Protein AF-A0A484ZNM7-F1 (afdb_monomer_lite)

Organism: NCBI:txid82979

Secondary structure (DSSP, 8-state):
-EEEEEEEE--TTS---SEEESS-EE-SSSPPB-TTSPBPEEEEEEEHHHHHHH-TTS-PPTT-EEEEEE---TTS--GGGT---S-HHHHHHHHTTTEEEEEE----EE--SS-PPPEEEEEEEEEE--------HHHHHHHHHHHHHHS--

Radius of gyration: 23.66 Å; chains: 1; bounding box: 77×39×45 Å

Foldseek 3Di:
DDKDKDKDFDDPPDDFQQKKAKDFFQDDDDAFAAPVRHGFEWGMKGQPVSNCVVPVPPPDDHLKIKIKTADDDPVDDCCLLQDDPDDPVSVVNVVRRRMDIDIDNGPDTDGDPRIDDMTTIHIDIDDDDPPVPPPDVVVVVVVVVVVVVVVVD

Sequence (153 aa):
MRQVYQLLCASADDNDSGIKFGGGAFIEKDWPKNPLGEDLTLLITIDSDKLNNEINRFKLPKGRYISVFSTYNENRYFLDDIIFFGDDIELNYIKSGFTKVTVSNSSKLNESGNTFPCQRIKLNENKLMMKIIQHSPFYLMKYQMEWLATIKS

pLDDT: mean 83.67, std 14.57, range [42.62, 95.94]

Structure (mmCIF, N/CA/C/O backbone):
data_AF-A0A484ZNM7-F1
#
_entry.id   AF-A0A484ZNM7-F1
#
loop_
_atom_site.group_PDB
_atom_site.id
_atom_site.type_symbol
_atom_site.label_atom_id
_atom_site.label_alt_id
_atom_site.label_comp_id
_atom_site.label_asym_id
_atom_site.label_entity_id
_atom_site.label_seq_id
_atom_site.pdbx_PDB_ins_code
_atom_site.Cartn_x
_atom_site.Cartn_y
_atom_site.Cartn_z
_atom_site.occupancy
_atom_site.B_iso_or_equiv
_atom_site.auth_seq_id
_atom_site.auth_comp_id
_atom_site.auth_asym_id
_atom_site.auth_atom_id
_atom_site.pdbx_PDB_model_num
ATOM 1 N N . MET A 1 1 ? 30.158 1.857 3.944 1.00 63.69 1 MET A N 1
ATOM 2 C CA . MET A 1 1 ? 29.323 2.735 3.088 1.00 63.69 1 MET A CA 1
ATOM 3 C C . MET A 1 1 ? 27.880 2.292 3.236 1.00 63.69 1 MET A C 1
ATOM 5 O O . MET A 1 1 ? 27.653 1.088 3.219 1.00 63.69 1 MET A O 1
ATOM 9 N N . ARG A 1 2 ? 26.931 3.213 3.433 1.00 74.31 2 ARG A N 1
ATOM 10 C CA . ARG A 1 2 ? 25.502 2.868 3.508 1.00 74.31 2 ARG A CA 1
ATOM 11 C C . ARG A 1 2 ? 24.854 3.251 2.179 1.00 74.31 2 ARG A C 1
ATOM 13 O O . ARG A 1 2 ? 24.956 4.404 1.770 1.00 74.31 2 ARG A O 1
ATOM 20 N N . GLN A 1 3 ? 24.241 2.280 1.510 1.00 82.75 3 GLN A N 1
ATOM 21 C CA . GLN A 1 3 ? 23.384 2.544 0.354 1.00 82.75 3 GLN A CA 1
ATOM 22 C C . GLN A 1 3 ? 22.074 3.154 0.846 1.00 82.75 3 GLN A C 1
ATOM 24 O O . GLN A 1 3 ? 21.475 2.650 1.802 1.00 82.75 3 GLN A O 1
ATOM 29 N N . VAL A 1 4 ? 21.660 4.243 0.211 1.00 85.69 4 VAL A N 1
ATOM 30 C CA . VAL A 1 4 ? 20.393 4.924 0.464 1.00 85.69 4 VAL A CA 1
ATOM 31 C C . VAL A 1 4 ? 19.721 5.152 -0.879 1.00 85.69 4 VAL A C 1
ATOM 33 O O . VAL A 1 4 ? 20.383 5.538 -1.835 1.00 85.69 4 VAL A O 1
ATOM 36 N N . TYR A 1 5 ? 18.415 4.924 -0.946 1.00 88.69 5 TYR A N 1
ATOM 37 C CA . TYR A 1 5 ? 17.634 5.147 -2.156 1.00 88.69 5 TYR A CA 1
ATOM 38 C C . TYR A 1 5 ? 16.723 6.347 -1.951 1.00 88.69 5 TYR A C 1
ATOM 40 O O . TYR A 1 5 ? 16.019 6.431 -0.944 1.00 88.69 5 TYR A O 1
ATOM 48 N N . GLN A 1 6 ? 16.746 7.272 -2.902 1.00 90.19 6 GLN A N 1
ATOM 49 C CA . GLN A 1 6 ? 15.773 8.351 -2.981 1.00 90.19 6 GLN A CA 1
ATOM 50 C C . GLN A 1 6 ? 14.597 7.895 -3.849 1.00 90.19 6 GLN A C 1
ATOM 52 O O . GLN A 1 6 ? 14.801 7.417 -4.964 1.00 90.19 6 GLN A O 1
ATOM 57 N N . LEU A 1 7 ? 13.379 8.052 -3.329 1.00 91.50 7 LEU A N 1
ATOM 58 C CA . LEU A 1 7 ? 12.137 7.819 -4.065 1.00 91.50 7 LEU A CA 1
ATOM 59 C C . LEU A 1 7 ? 11.820 9.081 -4.871 1.00 91.50 7 LEU A C 1
ATOM 61 O O . LEU A 1 7 ? 11.706 10.166 -4.300 1.00 91.50 7 LEU A O 1
ATOM 65 N N . LEU A 1 8 ? 11.702 8.947 -6.187 1.00 91.12 8 LEU A N 1
ATOM 66 C CA . LEU A 1 8 ? 11.356 10.039 -7.093 1.00 91.12 8 LEU A CA 1
ATOM 67 C C . LEU A 1 8 ? 10.125 9.650 -7.906 1.00 91.12 8 LEU A C 1
ATOM 69 O O . LEU A 1 8 ? 9.956 8.486 -8.257 1.00 91.12 8 LEU A O 1
ATOM 73 N N . CYS A 1 9 ? 9.292 10.622 -8.258 1.00 90.06 9 CYS A N 1
ATOM 74 C CA . CYS A 1 9 ? 8.191 10.394 -9.188 1.00 90.06 9 CYS A CA 1
ATOM 75 C C . CYS A 1 9 ? 8.759 10.021 -10.564 1.00 90.06 9 CYS A C 1
ATOM 77 O O . CYS A 1 9 ? 9.622 10.726 -11.095 1.00 90.06 9 CYS A O 1
ATOM 79 N N . ALA A 1 10 ? 8.296 8.907 -11.122 1.00 87.19 10 ALA A N 1
ATOM 80 C CA . ALA A 1 10 ? 8.638 8.496 -12.475 1.00 87.19 10 ALA A CA 1
ATOM 81 C C . ALA A 1 10 ? 7.819 9.308 -13.489 1.00 87.19 10 ALA A C 1
ATOM 83 O O . ALA A 1 10 ? 6.627 9.557 -13.281 1.00 87.19 10 ALA A O 1
ATOM 84 N N . SER A 1 11 ? 8.457 9.716 -14.586 1.00 82.81 11 SER A N 1
ATOM 85 C CA . SER A 1 11 ? 7.751 10.243 -15.756 1.00 82.81 11 SER A CA 1
ATOM 86 C C . SER A 1 11 ? 7.078 9.107 -16.547 1.00 82.81 11 SER A C 1
ATOM 88 O O . SER A 1 11 ? 7.228 7.931 -16.213 1.00 82.81 11 SER A O 1
ATOM 90 N N . ALA A 1 12 ? 6.295 9.434 -17.581 1.00 71.88 12 ALA A N 1
ATOM 91 C CA . ALA A 1 12 ? 5.623 8.420 -18.399 1.00 71.88 12 ALA A CA 1
ATOM 92 C C . ALA A 1 12 ? 6.608 7.485 -19.128 1.00 71.88 12 ALA A C 1
ATOM 94 O O . ALA A 1 12 ? 6.284 6.313 -19.307 1.00 71.88 12 ALA A O 1
ATOM 95 N N . ASP A 1 13 ? 7.795 7.996 -19.465 1.00 70.12 13 ASP A N 1
ATOM 96 C CA . ASP A 1 13 ? 8.825 7.305 -20.249 1.00 70.12 13 ASP A CA 1
ATOM 97 C C . ASP A 1 13 ? 9.934 6.684 -19.377 1.00 70.12 13 ASP A C 1
ATOM 99 O O . ASP A 1 13 ? 10.841 6.026 -19.887 1.00 70.12 13 ASP A O 1
ATOM 103 N N . ASP A 1 14 ? 9.880 6.886 -18.056 1.00 73.44 14 ASP A N 1
ATOM 104 C CA . ASP A 1 14 ? 10.847 6.314 -17.120 1.00 73.44 14 ASP A CA 1
ATOM 105 C C . ASP A 1 14 ? 10.525 4.835 -16.840 1.00 73.44 14 ASP A C 1
ATOM 107 O O . ASP A 1 14 ? 9.378 4.469 -16.568 1.00 73.44 14 ASP A O 1
ATOM 111 N N . ASN A 1 15 ? 11.561 3.991 -16.781 1.00 76.81 15 ASN A N 1
ATOM 112 C CA . ASN A 1 15 ? 11.436 2.672 -16.162 1.00 76.81 15 ASN A CA 1
ATOM 113 C C . ASN A 1 15 ? 11.154 2.853 -14.660 1.00 76.81 15 ASN A C 1
ATOM 115 O O . ASN A 1 15 ? 12.002 3.347 -13.913 1.00 76.81 15 ASN A O 1
ATOM 119 N N . ASP A 1 16 ? 9.948 2.487 -14.221 1.00 84.12 16 ASP A N 1
ATOM 120 C CA . ASP A 1 16 ? 9.584 2.513 -12.803 1.00 84.12 16 ASP A CA 1
ATOM 121 C C . ASP A 1 16 ? 10.253 1.375 -12.017 1.00 84.12 16 ASP A C 1
ATOM 123 O O . ASP A 1 16 ? 10.583 0.321 -12.558 1.00 84.12 16 ASP A O 1
ATOM 127 N N . SER A 1 17 ? 10.406 1.577 -10.709 1.00 91.50 17 SER A N 1
ATOM 128 C CA . SER A 1 17 ? 11.060 0.637 -9.798 1.00 91.50 17 SER A CA 1
ATOM 129 C C . SER A 1 17 ? 10.191 -0.544 -9.358 1.00 91.50 17 SER A C 1
ATOM 131 O O . SER A 1 17 ? 10.568 -1.292 -8.456 1.00 91.50 17 SER A O 1
ATOM 133 N N . GLY A 1 18 ? 8.987 -0.681 -9.912 1.00 92.56 18 GLY A N 1
ATOM 134 C CA . GLY A 1 18 ? 7.952 -1.573 -9.403 1.00 92.56 18 GLY A CA 1
ATOM 135 C C . GLY A 1 18 ? 7.162 -1.013 -8.223 1.00 92.56 18 GLY A C 1
ATOM 136 O O . GLY A 1 18 ? 6.209 -1.654 -7.791 1.00 92.56 18 GLY A O 1
ATOM 137 N N . ILE A 1 19 ? 7.503 0.170 -7.704 1.00 94.31 19 ILE A N 1
ATOM 138 C CA . ILE A 1 19 ? 6.741 0.834 -6.642 1.00 94.31 19 ILE A CA 1
ATOM 139 C C . ILE A 1 19 ? 5.757 1.834 -7.263 1.00 94.31 19 ILE A C 1
ATOM 141 O O . ILE A 1 19 ? 6.142 2.686 -8.067 1.00 94.31 19 ILE A O 1
ATOM 145 N N . LYS A 1 20 ? 4.490 1.781 -6.846 1.00 93.50 20 LYS A N 1
ATOM 146 C CA . LYS A 1 20 ? 3.489 2.819 -7.135 1.00 93.50 20 LYS A CA 1
ATOM 147 C C . LYS A 1 20 ? 2.715 3.215 -5.883 1.00 93.50 20 LYS A C 1
ATOM 149 O O . LYS A 1 20 ? 2.423 2.353 -5.057 1.00 93.50 20 LYS A O 1
ATOM 154 N N . PHE A 1 21 ? 2.342 4.486 -5.781 1.00 93.75 21 PHE A N 1
ATOM 155 C CA . PHE A 1 21 ? 1.360 4.971 -4.813 1.00 93.75 21 PHE A CA 1
ATOM 156 C C . PHE A 1 21 ? -0.006 5.139 -5.476 1.00 93.75 21 PHE A C 1
ATOM 158 O O . PHE A 1 21 ? -0.073 5.569 -6.627 1.00 93.75 21 PHE A O 1
ATOM 165 N N . GLY A 1 22 ? -1.079 4.802 -4.761 1.00 92.19 22 GLY A N 1
ATOM 166 C CA . GLY A 1 22 ? -2.449 4.920 -5.268 1.00 92.19 22 GLY A CA 1
ATOM 167 C C . GLY A 1 22 ? -2.744 4.098 -6.534 1.00 92.19 22 GLY A C 1
ATOM 168 O O . GLY A 1 22 ? -2.043 3.141 -6.881 1.00 92.19 22 GLY A O 1
ATOM 169 N N . GLY A 1 23 ? -3.812 4.490 -7.229 1.00 91.31 23 GLY A N 1
ATOM 170 C CA . GLY A 1 23 ? -4.387 3.795 -8.378 1.00 91.31 23 GLY A CA 1
ATOM 171 C C . GLY A 1 23 ? -5.136 2.518 -7.995 1.00 91.31 23 GLY A C 1
ATOM 172 O O . GLY A 1 23 ? -5.540 2.326 -6.849 1.00 91.31 23 GLY A O 1
ATOM 173 N N . GLY A 1 24 ? -5.303 1.622 -8.967 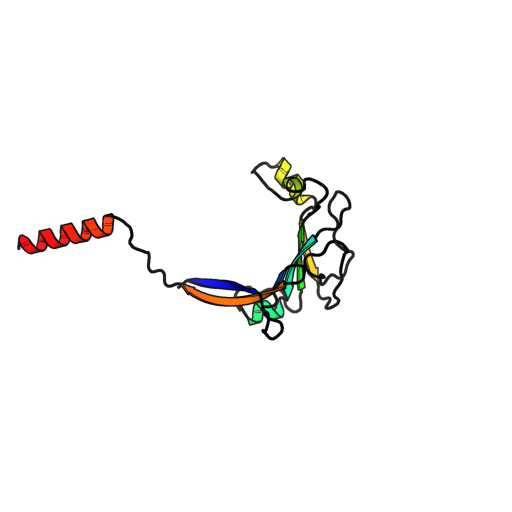1.00 91.06 24 GLY A N 1
ATOM 174 C CA . GLY A 1 24 ? -5.847 0.288 -8.722 1.00 91.06 24 GLY A CA 1
ATOM 175 C C . GLY A 1 24 ? -4.851 -0.660 -8.050 1.00 91.06 24 GLY A C 1
ATOM 176 O O . GLY A 1 24 ? -3.632 -0.467 -8.121 1.00 91.06 24 GLY A O 1
ATOM 177 N N . ALA A 1 25 ? -5.360 -1.731 -7.452 1.00 91.88 25 ALA A N 1
ATOM 178 C CA . ALA A 1 25 ? -4.579 -2.776 -6.800 1.00 91.88 25 ALA A CA 1
ATOM 179 C C . ALA A 1 25 ? -4.592 -4.085 -7.600 1.00 91.88 25 ALA A C 1
ATOM 181 O O . ALA A 1 25 ? -5.577 -4.429 -8.254 1.00 91.88 25 ALA A O 1
ATOM 182 N N . PHE A 1 26 ? -3.506 -4.848 -7.498 1.00 90.69 26 PHE A N 1
ATOM 183 C CA . PHE A 1 26 ? -3.428 -6.209 -8.023 1.00 90.69 26 PHE A CA 1
ATOM 184 C C . PHE A 1 26 ? -3.888 -7.173 -6.929 1.00 90.69 26 PHE A C 1
ATOM 186 O O . PHE A 1 26 ? -3.107 -7.560 -6.062 1.00 90.69 26 PHE A O 1
ATOM 193 N N . ILE A 1 27 ? -5.174 -7.520 -6.913 1.00 90.56 27 ILE A N 1
ATOM 194 C CA . ILE A 1 27 ? -5.776 -8.387 -5.886 1.00 90.56 27 ILE A CA 1
ATOM 195 C C . ILE A 1 27 ? -6.634 -9.482 -6.524 1.00 90.56 27 ILE A C 1
ATOM 197 O O . ILE A 1 27 ? -7.191 -9.301 -7.603 1.00 90.56 27 ILE A O 1
ATOM 201 N N . GLU A 1 28 ? -6.712 -10.636 -5.863 1.00 85.69 28 GLU A N 1
ATOM 202 C CA . GLU A 1 28 ? -7.484 -11.806 -6.327 1.00 85.69 28 GLU A CA 1
ATOM 203 C C . GLU A 1 28 ? -8.872 -11.902 -5.685 1.00 85.69 28 GLU A C 1
ATOM 205 O O . GLU A 1 28 ? -9.760 -12.555 -6.223 1.00 85.69 28 GLU A O 1
ATOM 210 N N . LYS A 1 29 ? -9.040 -11.275 -4.517 1.00 84.75 29 LYS A N 1
ATOM 211 C CA . LYS A 1 29 ? -10.272 -11.278 -3.723 1.00 84.75 29 LYS A CA 1
ATOM 212 C C . LYS A 1 29 ? -10.958 -9.919 -3.804 1.00 84.75 29 LYS A C 1
ATOM 214 O O . LYS A 1 29 ? -10.428 -8.987 -4.410 1.00 84.75 29 LYS A O 1
ATOM 219 N N . ASP A 1 30 ? -12.096 -9.820 -3.130 1.00 90.56 30 ASP A N 1
ATOM 220 C CA . ASP A 1 30 ? -12.813 -8.567 -2.941 1.00 90.56 30 ASP A CA 1
ATOM 221 C C . ASP A 1 30 ? -11.919 -7.472 -2.360 1.00 90.56 30 ASP A C 1
ATOM 223 O O . ASP A 1 30 ? -10.957 -7.729 -1.619 1.00 90.56 30 ASP A O 1
ATOM 227 N N . TRP A 1 31 ? -12.278 -6.234 -2.695 1.00 93.44 31 TRP A N 1
ATOM 228 C CA . TRP A 1 31 ? -11.600 -5.060 -2.183 1.00 93.44 31 TRP A CA 1
ATOM 229 C C . TRP A 1 31 ? -11.619 -5.063 -0.644 1.00 93.44 31 TRP A C 1
ATOM 231 O O . TRP A 1 31 ? -12.674 -5.286 -0.043 1.00 93.44 31 TRP A O 1
ATOM 241 N N . PRO A 1 32 ? -10.467 -4.868 0.025 1.00 94.19 32 PRO A N 1
ATOM 242 C CA . PRO A 1 32 ? -10.413 -4.864 1.478 1.00 94.19 32 PRO A CA 1
ATOM 243 C C . PRO A 1 32 ? -11.323 -3.808 2.101 1.00 94.19 32 PRO A C 1
ATOM 245 O O . PRO A 1 32 ? -11.296 -2.650 1.693 1.00 94.19 32 PRO A O 1
ATOM 248 N N . LYS A 1 33 ? -12.051 -4.201 3.146 1.00 95.00 33 LYS A N 1
ATOM 249 C CA . LYS A 1 33 ? -12.852 -3.301 3.975 1.00 95.00 33 LYS A CA 1
ATOM 250 C C . LYS A 1 33 ? -12.291 -3.214 5.388 1.00 95.00 33 LYS A C 1
ATOM 252 O O . LYS A 1 33 ? -11.712 -4.191 5.871 1.00 95.00 33 LYS A O 1
ATOM 257 N N . ASN A 1 34 ? -12.466 -2.065 6.031 1.00 95.25 34 ASN A N 1
ATOM 258 C CA . ASN A 1 34 ? -12.184 -1.901 7.454 1.00 95.25 34 ASN A CA 1
ATOM 259 C C . ASN A 1 34 ? -13.315 -2.505 8.321 1.00 95.25 34 ASN A C 1
ATOM 261 O O . ASN A 1 34 ? -14.356 -2.900 7.784 1.00 95.25 34 ASN A O 1
ATOM 265 N N . PRO A 1 35 ? -13.152 -2.570 9.656 1.00 95.88 35 PRO A N 1
ATOM 266 C CA . PRO A 1 35 ? -14.183 -3.073 10.571 1.00 95.88 35 PRO A CA 1
ATOM 267 C C . PRO A 1 35 ? -15.522 -2.324 10.517 1.00 95.88 35 PRO A C 1
ATOM 269 O O . PRO A 1 35 ? -16.541 -2.875 10.922 1.00 95.88 35 PRO A O 1
ATOM 272 N N . LEU A 1 36 ? -15.534 -1.091 10.003 1.00 94.00 36 LEU A N 1
ATOM 273 C CA . LEU A 1 36 ? -16.740 -0.278 9.824 1.00 94.00 36 LEU A CA 1
ATOM 274 C C . LEU A 1 36 ? -17.445 -0.545 8.479 1.00 94.00 36 LEU A C 1
ATOM 276 O O . LEU A 1 36 ? -18.500 0.025 8.213 1.00 94.00 36 LEU A O 1
ATOM 280 N N . GLY A 1 37 ? -16.887 -1.414 7.628 1.00 93.69 37 GLY A N 1
ATOM 281 C CA . GLY A 1 37 ? -17.438 -1.778 6.317 1.00 93.69 37 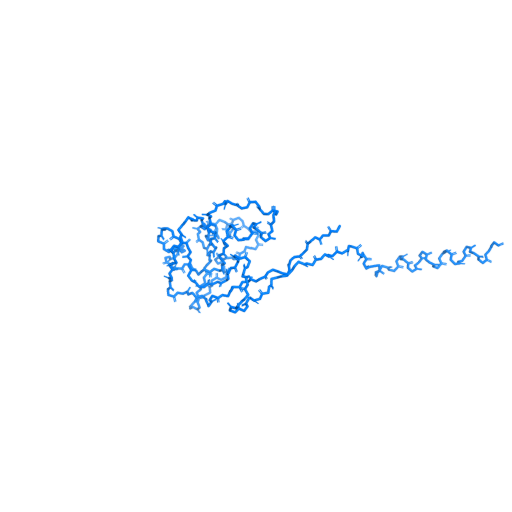GLY A CA 1
ATOM 282 C C . GLY A 1 37 ? -17.028 -0.855 5.162 1.00 93.69 37 GLY A C 1
ATOM 283 O O . GLY A 1 37 ? -17.441 -1.082 4.017 1.00 93.69 37 GLY A O 1
ATOM 284 N N . GLU A 1 38 ? -16.199 0.152 5.436 1.00 93.50 38 GLU A N 1
ATOM 285 C CA . GLU A 1 38 ? -15.681 1.103 4.451 1.00 93.50 38 GLU A CA 1
ATOM 286 C C . GLU A 1 38 ? -14.562 0.459 3.628 1.00 93.50 38 GLU A C 1
ATOM 288 O O . GLU A 1 38 ? -13.759 -0.311 4.159 1.00 93.50 38 GLU A O 1
ATOM 293 N N . ASP A 1 39 ? -14.478 0.786 2.338 1.00 94.31 39 ASP A N 1
ATOM 294 C CA . ASP A 1 39 ? -13.374 0.331 1.490 1.00 94.31 39 ASP A CA 1
ATOM 295 C C . ASP A 1 39 ? -12.054 0.963 1.950 1.00 94.31 39 ASP A C 1
ATOM 297 O O . ASP A 1 39 ? -11.944 2.182 2.092 1.00 94.31 39 ASP A O 1
ATOM 301 N N . LEU A 1 40 ? -11.025 0.137 2.157 1.00 95.06 40 LEU A N 1
ATOM 302 C CA . LEU A 1 40 ? -9.691 0.636 2.472 1.00 95.06 40 LEU A CA 1
ATOM 303 C C . LEU A 1 40 ? -9.086 1.325 1.247 1.00 95.06 40 LEU A C 1
ATOM 305 O O . LEU A 1 40 ? -9.191 0.840 0.123 1.00 95.06 40 LEU A O 1
ATOM 309 N N . THR A 1 41 ? -8.375 2.422 1.458 1.00 95.19 41 THR A N 1
ATOM 310 C CA . THR A 1 41 ? -7.690 3.140 0.383 1.00 95.19 41 THR A CA 1
ATOM 311 C C . THR A 1 41 ? -6.342 2.490 0.091 1.00 95.19 41 THR A C 1
ATOM 313 O O . THR A 1 41 ? -5.570 2.195 1.008 1.00 95.19 41 THR A O 1
ATOM 316 N N . LEU A 1 42 ? -6.039 2.258 -1.189 1.00 95.94 42 LEU A N 1
ATOM 317 C CA . LEU A 1 42 ? -4.730 1.753 -1.600 1.00 95.94 42 LEU A CA 1
ATOM 318 C C . LEU A 1 42 ? -3.669 2.839 -1.401 1.00 95.94 42 LEU A C 1
ATOM 320 O O . LEU A 1 42 ? -3.744 3.907 -2.008 1.00 95.94 42 LEU A O 1
ATOM 324 N N . LEU A 1 43 ? -2.647 2.537 -0.602 1.00 95.25 43 LEU A N 1
ATOM 325 C CA . LEU A 1 43 ? -1.525 3.444 -0.379 1.00 95.25 43 LEU A CA 1
ATOM 326 C C . LEU A 1 43 ? -0.385 3.152 -1.342 1.00 95.25 43 LEU A C 1
ATOM 328 O O . LEU A 1 43 ? 0.044 4.038 -2.070 1.00 95.25 43 LEU A O 1
ATOM 332 N N . ILE A 1 44 ? 0.095 1.909 -1.356 1.00 95.62 44 ILE A N 1
ATOM 333 C CA . ILE A 1 44 ? 1.281 1.503 -2.112 1.00 95.62 44 ILE A CA 1
ATOM 334 C C . ILE A 1 44 ? 1.084 0.111 -2.704 1.00 95.62 44 ILE A C 1
ATOM 336 O O . ILE A 1 44 ? 0.472 -0.766 -2.094 1.00 95.62 44 ILE A O 1
ATOM 340 N N . THR A 1 45 ? 1.622 -0.099 -3.900 1.00 94.88 45 THR A N 1
ATOM 341 C CA . THR A 1 45 ? 1.798 -1.420 -4.499 1.00 94.88 45 THR A CA 1
ATOM 342 C C . THR A 1 45 ? 3.244 -1.615 -4.921 1.00 94.88 45 THR A C 1
ATOM 344 O O . THR A 1 45 ? 3.876 -0.690 -5.429 1.00 94.88 45 THR A O 1
ATOM 347 N N . ILE A 1 46 ? 3.741 -2.830 -4.720 1.00 95.00 46 ILE A N 1
ATOM 348 C CA . ILE A 1 46 ? 5.091 -3.264 -5.052 1.00 95.00 46 ILE A CA 1
ATOM 349 C C . ILE A 1 46 ? 4.988 -4.459 -5.999 1.00 95.00 46 ILE A C 1
ATOM 351 O O . ILE A 1 46 ? 4.458 -5.506 -5.626 1.00 95.00 46 ILE A O 1
ATOM 355 N N . ASP A 1 47 ? 5.512 -4.306 -7.209 1.00 94.38 47 ASP A N 1
ATOM 356 C CA . ASP A 1 47 ? 5.885 -5.407 -8.091 1.00 94.38 47 ASP A CA 1
ATOM 357 C C . ASP A 1 47 ? 7.204 -6.000 -7.582 1.00 94.38 47 ASP A C 1
ATOM 359 O O . ASP A 1 47 ? 8.260 -5.360 -7.635 1.00 94.38 47 ASP A O 1
ATOM 363 N N . SER A 1 48 ? 7.127 -7.211 -7.028 1.00 94.50 48 SER A N 1
ATOM 364 C CA . SER A 1 48 ? 8.270 -7.844 -6.370 1.00 94.50 48 SER A CA 1
ATOM 365 C C . SER A 1 48 ? 9.401 -8.155 -7.342 1.00 94.50 48 SER A C 1
ATOM 367 O O . SER A 1 48 ? 10.563 -8.071 -6.951 1.00 94.50 48 SER A O 1
ATOM 369 N N . ASP A 1 49 ? 9.093 -8.503 -8.592 1.00 92.88 49 ASP A N 1
ATOM 370 C CA . ASP A 1 49 ? 10.116 -8.872 -9.568 1.00 92.88 49 ASP A CA 1
ATOM 371 C C . ASP A 1 49 ? 10.869 -7.632 -10.038 1.00 92.88 49 ASP A C 1
ATOM 373 O O . ASP A 1 49 ? 12.102 -7.621 -10.009 1.00 92.88 49 ASP A O 1
ATOM 377 N N . LYS A 1 50 ? 10.146 -6.556 -10.372 1.00 93.06 50 LYS A N 1
ATOM 378 C CA . LYS A 1 50 ? 10.772 -5.269 -10.704 1.00 93.06 50 LYS A CA 1
ATOM 379 C C . LYS A 1 50 ? 11.635 -4.752 -9.555 1.00 93.06 50 LYS A C 1
ATOM 381 O O . LYS A 1 50 ? 12.813 -4.469 -9.763 1.00 93.06 50 LYS A O 1
ATOM 386 N N . LEU A 1 51 ? 11.096 -4.699 -8.333 1.00 93.31 51 LEU A N 1
ATOM 387 C CA . LEU A 1 51 ? 11.844 -4.153 -7.200 1.00 93.31 51 LEU A CA 1
ATOM 388 C C . LEU A 1 51 ? 13.049 -5.025 -6.819 1.00 93.31 51 LEU A C 1
ATOM 390 O O . LEU A 1 51 ? 14.083 -4.488 -6.433 1.00 93.31 51 LEU A O 1
ATOM 394 N N . ASN A 1 52 ? 12.953 -6.354 -6.932 1.00 92.69 52 ASN A N 1
ATOM 395 C CA . ASN A 1 52 ? 14.097 -7.243 -6.708 1.00 92.69 52 ASN A CA 1
ATOM 396 C C . ASN A 1 52 ? 15.199 -7.057 -7.762 1.00 92.69 52 ASN A C 1
ATOM 398 O O . ASN A 1 52 ? 16.377 -7.173 -7.419 1.00 92.69 52 ASN A O 1
ATOM 402 N N . ASN A 1 53 ? 14.831 -6.789 -9.020 1.00 90.75 53 ASN A N 1
ATOM 403 C CA . ASN A 1 53 ? 15.791 -6.522 -10.093 1.00 90.75 53 ASN A CA 1
ATOM 404 C C . ASN A 1 53 ? 16.517 -5.185 -9.878 1.00 90.75 53 ASN A C 1
ATOM 406 O O . ASN A 1 53 ? 17.723 -5.112 -10.100 1.00 90.75 53 ASN A O 1
ATOM 410 N N . GLU A 1 54 ? 15.808 -4.167 -9.383 1.00 89.31 54 GLU A N 1
ATOM 411 C CA . GLU A 1 54 ? 16.391 -2.869 -9.015 1.00 89.31 54 GLU A CA 1
ATOM 412 C C . GLU A 1 54 ? 17.225 -2.947 -7.725 1.00 89.31 54 GLU A C 1
ATOM 414 O O . GLU A 1 54 ? 18.305 -2.367 -7.620 1.00 89.31 54 GLU A O 1
ATOM 419 N N . ILE A 1 55 ? 16.744 -3.684 -6.718 1.00 87.94 55 ILE A N 1
ATOM 420 C CA . ILE A 1 55 ? 17.388 -3.831 -5.410 1.00 87.94 55 ILE A CA 1
ATOM 421 C C . ILE A 1 55 ? 17.482 -5.313 -5.036 1.00 87.94 55 ILE A C 1
ATOM 423 O O . ILE A 1 55 ? 16.611 -5.881 -4.372 1.00 87.94 55 ILE A O 1
ATOM 427 N N . ASN A 1 56 ? 18.642 -5.913 -5.313 1.00 75.81 56 ASN A N 1
ATOM 428 C CA . ASN A 1 56 ? 18.942 -7.330 -5.043 1.00 75.81 56 ASN A CA 1
ATOM 429 C C . ASN A 1 56 ? 18.978 -7.712 -3.536 1.00 75.81 56 ASN A C 1
ATOM 431 O O . ASN A 1 56 ? 19.301 -8.837 -3.156 1.00 75.81 56 ASN A O 1
ATOM 435 N N . ARG A 1 57 ? 18.673 -6.776 -2.628 1.00 80.94 57 ARG A N 1
ATOM 436 C CA . ARG A 1 57 ? 18.693 -7.006 -1.175 1.00 80.94 57 ARG A CA 1
ATOM 437 C C . ARG A 1 57 ? 17.348 -7.456 -0.603 1.00 80.94 57 ARG A C 1
ATOM 439 O O . ARG A 1 57 ? 17.358 -8.189 0.384 1.00 80.94 57 ARG A O 1
ATOM 446 N N . PHE A 1 58 ? 16.218 -7.018 -1.164 1.00 78.31 58 PHE A N 1
ATOM 447 C CA . PHE A 1 58 ? 14.911 -7.218 -0.523 1.00 78.31 58 PHE A CA 1
ATOM 448 C C . PHE A 1 58 ? 14.394 -8.660 -0.597 1.00 78.31 58 PHE A C 1
ATOM 450 O O . PHE A 1 58 ? 13.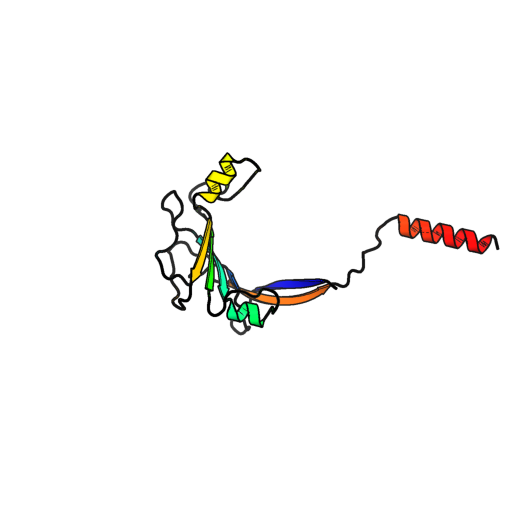587 -9.033 0.250 1.00 78.31 58 PHE A O 1
ATOM 457 N N . LYS A 1 59 ? 14.898 -9.483 -1.534 1.00 86.62 59 LYS A N 1
ATOM 458 C CA . LYS A 1 59 ? 14.535 -10.905 -1.708 1.00 86.62 59 LYS A CA 1
ATOM 459 C C . LYS A 1 59 ? 13.022 -11.149 -1.559 1.00 86.62 59 LYS A C 1
ATOM 461 O O . LYS A 1 59 ? 12.602 -12.080 -0.872 1.00 86.62 59 LYS A O 1
ATOM 466 N N . LEU A 1 60 ? 12.210 -10.294 -2.181 1.00 92.00 60 LEU A N 1
ATOM 467 C CA . LEU A 1 60 ? 10.756 -10.407 -2.148 1.00 92.00 60 LEU A CA 1
ATOM 468 C C . LEU A 1 60 ? 10.292 -11.666 -2.902 1.00 92.00 60 LEU A C 1
ATOM 470 O O . LEU A 1 60 ? 11.003 -12.135 -3.798 1.00 92.00 60 LEU A O 1
ATOM 474 N N . PRO A 1 61 ? 9.115 -12.221 -2.573 1.00 92.25 61 PRO A N 1
ATOM 475 C CA . PRO A 1 61 ? 8.556 -13.365 -3.287 1.00 92.25 61 PRO A CA 1
ATOM 476 C C . PRO A 1 61 ? 8.418 -13.099 -4.794 1.00 92.25 61 PRO A C 1
ATOM 478 O O . PRO A 1 61 ? 7.812 -12.111 -5.195 1.00 92.25 61 PRO A O 1
ATOM 481 N N . LYS A 1 62 ? 8.953 -13.993 -5.630 1.00 92.62 62 LYS A N 1
ATOM 482 C CA . LYS A 1 62 ? 8.913 -13.834 -7.093 1.00 92.62 62 LYS A CA 1
ATOM 483 C C . LYS A 1 62 ? 7.497 -13.947 -7.657 1.00 92.62 62 LYS A C 1
ATOM 485 O O . LYS A 1 62 ? 6.703 -14.748 -7.156 1.00 92.62 62 LYS A O 1
ATOM 490 N N . GLY A 1 63 ? 7.213 -13.194 -8.717 1.00 93.00 63 GLY A N 1
ATOM 491 C CA . GLY A 1 63 ? 5.927 -13.196 -9.416 1.00 93.00 63 GLY A CA 1
ATOM 492 C C . GLY A 1 63 ? 4.758 -12.723 -8.553 1.00 93.00 63 GLY A C 1
ATOM 493 O O . GLY A 1 63 ? 3.633 -13.183 -8.750 1.00 93.00 63 GLY A O 1
ATOM 494 N N . ARG A 1 64 ? 5.023 -11.878 -7.544 1.00 94.81 64 ARG A N 1
ATOM 495 C CA . ARG A 1 64 ? 4.007 -11.372 -6.612 1.00 94.81 64 ARG A CA 1
ATOM 496 C C . ARG A 1 64 ? 3.859 -9.858 -6.670 1.00 94.81 64 ARG A C 1
ATOM 498 O O . ARG A 1 64 ? 4.854 -9.131 -6.691 1.00 94.81 64 ARG A O 1
ATOM 505 N N . TYR A 1 65 ? 2.622 -9.401 -6.519 1.00 95.06 65 TYR A N 1
ATOM 506 C CA . TYR A 1 65 ? 2.302 -8.021 -6.174 1.00 95.06 65 TYR A CA 1
ATOM 507 C C . TYR A 1 65 ? 1.958 -7.917 -4.692 1.00 95.06 65 TYR A C 1
ATOM 509 O O . TYR A 1 65 ? 1.160 -8.699 -4.173 1.00 95.06 65 TYR A O 1
ATOM 517 N N . ILE A 1 66 ? 2.562 -6.949 -4.009 1.00 95.38 66 ILE A N 1
ATOM 518 C CA . ILE A 1 66 ? 2.272 -6.631 -2.611 1.00 95.38 66 ILE A CA 1
ATOM 519 C C . ILE A 1 66 ? 1.533 -5.300 -2.589 1.00 95.38 66 ILE A C 1
ATOM 521 O O . ILE A 1 66 ? 2.087 -4.295 -3.021 1.00 95.38 66 ILE A O 1
ATOM 525 N N . SER A 1 67 ? 0.309 -5.275 -2.074 1.00 95.38 67 SER A N 1
ATOM 526 C CA . SER A 1 67 ? -0.491 -4.052 -1.947 1.00 95.38 67 SER A CA 1
ATOM 527 C C . SER A 1 67 ? -0.783 -3.766 -0.480 1.00 95.38 67 SER A C 1
ATOM 529 O O . SER A 1 67 ? -1.150 -4.668 0.273 1.00 95.38 67 SER A O 1
ATOM 531 N N . VAL A 1 68 ? -0.608 -2.509 -0.077 1.00 95.75 68 VAL A N 1
ATOM 532 C CA . VAL A 1 68 ? -0.877 -2.028 1.280 1.00 95.75 68 VAL A CA 1
ATOM 533 C C . VAL A 1 68 ? -2.032 -1.044 1.226 1.00 95.75 68 VAL A C 1
ATOM 535 O O . VAL A 1 68 ? -1.999 -0.064 0.479 1.00 95.75 68 VAL A O 1
ATOM 538 N N . PHE A 1 69 ? -3.032 -1.310 2.049 1.00 95.25 69 PHE A N 1
ATOM 539 C CA . PHE A 1 69 ? -4.255 -0.540 2.160 1.00 95.25 69 PHE A CA 1
ATOM 540 C C . PHE A 1 69 ? -4.389 0.009 3.572 1.00 95.25 69 PHE A C 1
ATOM 542 O O . PHE A 1 69 ? -4.010 -0.671 4.526 1.00 95.25 69 PHE A O 1
ATOM 549 N N . SER A 1 70 ? -4.968 1.196 3.708 1.00 95.19 70 SER A N 1
ATOM 550 C CA . SER A 1 70 ? -5.273 1.791 5.008 1.00 95.19 70 SER A CA 1
ATOM 551 C C . SER A 1 70 ? -6.598 2.538 4.982 1.00 95.19 70 SER A C 1
ATOM 553 O O . SER A 1 70 ? -7.124 2.871 3.919 1.00 95.19 70 SER A O 1
ATOM 555 N N . THR A 1 71 ? -7.153 2.773 6.161 1.00 95.25 71 THR A N 1
ATOM 556 C CA . THR A 1 71 ? -8.384 3.536 6.321 1.00 95.25 71 THR A CA 1
ATOM 557 C C . THR A 1 71 ? -8.115 4.999 6.007 1.00 95.25 71 THR A C 1
ATOM 559 O O . THR A 1 71 ? -7.194 5.610 6.544 1.00 95.25 71 THR A O 1
ATOM 562 N N . TYR A 1 72 ? -8.935 5.547 5.120 1.00 93.31 72 TYR A N 1
ATOM 563 C CA . TYR A 1 72 ? -9.007 6.966 4.821 1.00 93.31 72 TYR A CA 1
ATOM 564 C C . TYR A 1 72 ? -10.463 7.293 4.526 1.00 93.31 72 TYR A C 1
ATOM 566 O O . TYR A 1 72 ? -11.102 6.632 3.705 1.00 93.31 72 TYR A O 1
ATOM 574 N N . ASN A 1 73 ? -10.986 8.303 5.205 1.00 90.94 73 ASN A N 1
ATOM 575 C CA . ASN A 1 73 ? -12.329 8.793 4.968 1.00 90.94 73 ASN A CA 1
ATOM 576 C C . ASN A 1 73 ? -12.322 10.312 5.153 1.00 90.94 73 ASN A C 1
ATOM 578 O O . ASN A 1 73 ? -12.023 10.808 6.232 1.00 90.94 73 ASN A O 1
ATOM 582 N N . GLU A 1 74 ? -12.640 11.052 4.097 1.00 90.12 74 GLU A N 1
ATOM 583 C CA . GLU A 1 74 ? -12.698 12.518 4.131 1.00 90.12 74 GLU A CA 1
ATOM 584 C C . GLU A 1 74 ? -13.884 13.061 4.948 1.00 90.12 74 GLU A C 1
ATOM 586 O O . GLU A 1 74 ? -13.859 14.203 5.399 1.00 90.12 74 GLU A O 1
ATOM 591 N N . ASN A 1 75 ? -14.906 12.232 5.178 1.00 92.00 75 ASN A N 1
ATOM 592 C CA . ASN A 1 75 ? -16.156 12.604 5.838 1.00 92.00 75 ASN A CA 1
ATOM 593 C C . ASN A 1 75 ? -16.172 12.293 7.343 1.00 92.00 75 ASN A C 1
ATOM 595 O O . ASN A 1 75 ? -17.153 12.608 8.018 1.00 92.00 75 ASN A O 1
ATOM 599 N N . ARG A 1 76 ? -15.119 11.672 7.892 1.00 93.12 76 ARG A N 1
ATOM 600 C CA . ARG A 1 76 ? -14.995 11.429 9.338 1.00 93.12 76 ARG A CA 1
ATOM 601 C C . ARG A 1 76 ? -13.552 11.512 9.810 1.00 93.12 76 ARG A C 1
ATOM 603 O O . ARG A 1 76 ? -12.616 11.286 9.051 1.00 93.12 76 ARG A O 1
ATOM 610 N N . TYR A 1 77 ? -13.371 11.753 11.103 1.00 91.94 77 TYR A N 1
ATOM 611 C CA . TYR A 1 77 ? -12.064 11.596 11.725 1.00 91.94 77 TYR A CA 1
ATOM 612 C C . TYR A 1 77 ? -11.656 10.114 11.704 1.00 91.94 77 TYR A C 1
ATOM 614 O O . TYR A 1 77 ? -12.387 9.267 12.218 1.00 91.94 77 TYR A O 1
ATOM 622 N N . PHE A 1 78 ? -10.530 9.802 11.057 1.00 93.00 78 PHE A N 1
ATOM 623 C CA . PHE A 1 78 ? -10.049 8.427 10.854 1.00 93.00 78 PHE A CA 1
ATOM 624 C C . PHE A 1 78 ? -8.652 8.174 11.437 1.00 93.00 78 PHE A C 1
ATOM 626 O O . PHE A 1 78 ? -8.147 7.061 11.348 1.00 93.00 78 PHE A O 1
ATOM 633 N N . LEU A 1 79 ? -7.991 9.188 12.004 1.00 93.25 79 LEU A N 1
ATOM 634 C CA . LEU A 1 79 ? -6.614 9.037 12.482 1.00 93.25 79 LEU A CA 1
ATOM 635 C C . LEU A 1 79 ? -6.510 8.059 13.660 1.00 93.25 79 LEU A C 1
ATOM 637 O O . LEU A 1 79 ? -5.572 7.268 13.689 1.00 93.25 79 LEU A O 1
ATOM 641 N N . ASP A 1 80 ? -7.504 8.031 14.549 1.00 90.62 80 ASP A N 1
ATOM 642 C CA . ASP A 1 80 ? -7.562 7.073 15.667 1.00 90.62 80 ASP A CA 1
ATOM 643 C C . ASP A 1 80 ? -7.631 5.609 15.201 1.00 90.62 80 ASP A C 1
ATOM 645 O O . ASP A 1 80 ? -7.270 4.695 15.935 1.00 90.62 80 ASP A O 1
ATOM 649 N N . ASP A 1 81 ? -8.044 5.368 13.956 1.00 92.75 81 ASP A N 1
ATOM 650 C CA . ASP A 1 81 ? -8.108 4.023 13.386 1.00 92.75 81 ASP A CA 1
ATOM 651 C C . ASP A 1 81 ? -6.755 3.502 12.896 1.00 92.75 81 ASP A C 1
ATOM 653 O O . ASP A 1 81 ? -6.605 2.307 12.635 1.00 92.75 81 ASP A O 1
ATOM 657 N N . ILE A 1 82 ? -5.773 4.389 12.715 1.00 91.75 82 ILE A N 1
ATOM 658 C CA . ILE A 1 82 ? -4.506 4.062 12.046 1.00 91.75 82 ILE A CA 1
ATOM 659 C C . ILE A 1 82 ? -3.262 4.530 12.809 1.00 91.75 82 ILE A C 1
ATOM 661 O O . ILE A 1 82 ? -2.149 4.172 12.420 1.00 91.75 82 ILE A O 1
ATOM 665 N N . ILE A 1 83 ? -3.424 5.328 13.866 1.00 90.62 83 ILE A N 1
ATOM 666 C CA . ILE A 1 83 ? -2.330 5.808 14.712 1.00 90.62 83 ILE A CA 1
ATOM 667 C C . ILE A 1 83 ? -2.250 4.967 15.988 1.00 90.62 83 ILE A C 1
ATOM 669 O O . ILE A 1 83 ? -3.247 4.487 16.512 1.00 90.62 83 ILE A O 1
ATOM 673 N N . PHE A 1 84 ? -1.025 4.785 16.472 1.00 89.50 84 PHE A N 1
ATOM 674 C CA . PHE A 1 84 ? -0.712 4.107 17.720 1.00 89.50 84 PHE A CA 1
ATOM 675 C C . PHE A 1 84 ? 0.041 5.066 18.642 1.00 89.50 84 PHE A C 1
ATOM 677 O O . PHE A 1 84 ? 1.090 5.581 18.241 1.00 89.50 84 PHE A O 1
ATOM 684 N N . PHE A 1 85 ? -0.453 5.280 19.862 1.00 89.62 85 PHE A N 1
ATOM 685 C CA . PHE A 1 85 ? 0.168 6.173 20.844 1.00 89.62 85 PHE A CA 1
ATOM 686 C C . PHE A 1 85 ? 0.870 5.437 21.987 1.00 89.62 85 PHE A C 1
ATOM 688 O O . PHE A 1 85 ? 1.659 6.054 22.706 1.00 89.62 85 PHE A O 1
ATOM 695 N N . GLY A 1 86 ? 0.683 4.121 22.111 1.00 89.50 86 GLY A N 1
ATOM 696 C CA . GLY A 1 86 ? 1.515 3.287 22.980 1.00 89.50 86 GLY A CA 1
ATOM 697 C C . GLY A 1 86 ? 0.772 2.313 23.885 1.00 89.50 86 GLY A C 1
ATOM 698 O O . GLY A 1 86 ? 1.451 1.605 24.629 1.00 89.50 86 GLY A O 1
ATOM 699 N N . ASP A 1 87 ? -0.563 2.254 23.850 1.00 93.25 87 ASP A N 1
ATOM 700 C CA . ASP A 1 87 ? -1.334 1.356 24.718 1.00 93.25 87 ASP A CA 1
ATOM 701 C C . ASP A 1 87 ? -1.897 0.109 24.013 1.00 93.25 87 ASP A C 1
ATOM 703 O O . ASP A 1 87 ? -2.167 0.076 22.813 1.00 93.25 87 ASP A O 1
ATOM 707 N N . ASP A 1 88 ? -2.084 -0.967 24.776 1.00 92.56 88 ASP A N 1
ATOM 708 C CA . ASP A 1 88 ? -2.500 -2.256 24.220 1.00 92.56 88 ASP A CA 1
ATOM 709 C C . ASP A 1 88 ? -3.933 -2.253 23.657 1.00 92.56 88 ASP A C 1
ATOM 711 O O . ASP A 1 88 ? -4.247 -3.064 22.781 1.00 92.56 88 ASP A O 1
ATOM 715 N N . ILE A 1 89 ? -4.813 -1.367 24.136 1.00 89.94 89 ILE A N 1
ATOM 716 C CA . ILE A 1 89 ? -6.196 -1.262 23.651 1.00 89.94 89 ILE A CA 1
ATOM 717 C C . ILE A 1 89 ? -6.178 -0.674 22.239 1.00 89.94 89 ILE A C 1
ATOM 719 O O . ILE A 1 89 ? -6.745 -1.279 21.326 1.00 89.94 89 ILE A O 1
ATOM 723 N N . GLU A 1 90 ? -5.458 0.428 22.038 1.00 87.75 90 GLU A N 1
ATOM 724 C CA . GLU A 1 90 ? -5.199 1.035 20.733 1.00 87.75 90 GLU A CA 1
ATOM 725 C C . GLU A 1 90 ? -4.529 0.043 19.781 1.00 87.75 90 GLU A C 1
ATOM 727 O O . GLU A 1 90 ? -4.970 -0.132 18.645 1.00 87.75 90 GLU A O 1
ATOM 732 N N . LEU A 1 91 ? -3.495 -0.672 20.241 1.00 89.00 91 LEU A N 1
ATOM 733 C CA . LEU A 1 91 ? -2.797 -1.650 19.407 1.00 89.00 91 LEU A CA 1
ATOM 734 C C . LEU A 1 91 ? -3.734 -2.762 18.918 1.00 89.00 91 LEU A C 1
ATOM 736 O O . LEU A 1 91 ? -3.636 -3.203 17.769 1.00 89.00 91 LEU A O 1
ATOM 740 N N . ASN A 1 92 ? -4.624 -3.246 19.783 1.00 90.31 92 ASN A N 1
ATOM 741 C CA . ASN A 1 92 ? -5.620 -4.246 19.409 1.00 90.31 92 ASN A CA 1
ATOM 742 C C . ASN A 1 92 ? -6.677 -3.663 18.465 1.00 90.31 92 ASN A C 1
ATOM 744 O O . ASN A 1 92 ? -7.083 -4.338 17.516 1.00 90.31 92 ASN A O 1
ATOM 748 N N . TYR A 1 93 ? -7.066 -2.406 18.678 1.00 89.00 93 TYR A N 1
ATOM 749 C CA . TYR A 1 93 ? -7.994 -1.688 17.816 1.00 89.00 93 TYR A CA 1
ATOM 750 C C . TYR A 1 93 ? -7.442 -1.530 16.393 1.00 89.00 93 TYR A C 1
ATOM 752 O O . TYR A 1 93 ? -8.071 -2.007 15.450 1.00 89.00 93 TYR A O 1
ATOM 760 N N . ILE A 1 94 ? -6.230 -1.002 16.202 1.00 88.12 94 ILE A N 1
ATOM 761 C CA . ILE A 1 94 ? -5.646 -0.826 14.856 1.00 88.12 94 ILE A CA 1
ATOM 762 C C . ILE A 1 94 ? -5.392 -2.166 14.141 1.00 88.12 94 ILE A C 1
ATOM 764 O O . ILE A 1 94 ? -5.516 -2.270 12.916 1.00 88.12 94 ILE A O 1
ATOM 768 N N . LYS A 1 95 ? -5.093 -3.235 14.899 1.00 88.44 95 LYS A N 1
ATOM 769 C CA . LYS A 1 95 ? -4.912 -4.600 14.368 1.00 88.44 95 LYS A CA 1
ATOM 770 C C . LYS A 1 95 ? -6.213 -5.253 13.903 1.00 88.44 95 LYS A C 1
ATOM 772 O O . LYS A 1 95 ? -6.149 -6.263 13.203 1.00 88.44 95 LYS A O 1
ATOM 777 N N . SER A 1 96 ? -7.374 -4.701 14.253 1.00 92.25 96 SER A N 1
ATOM 778 C CA . SER A 1 96 ? -8.677 -5.284 13.909 1.00 92.25 96 SER A CA 1
ATOM 779 C C . SER A 1 96 ? -9.015 -5.232 12.412 1.00 92.25 96 SER A C 1
ATOM 781 O O . SER A 1 96 ? -9.927 -5.929 11.973 1.00 92.25 96 SER A O 1
ATOM 783 N N . GLY A 1 97 ? -8.258 -4.473 11.609 1.00 94.00 97 GLY A N 1
ATOM 784 C CA . GLY A 1 97 ? -8.377 -4.492 10.146 1.00 94.00 97 GLY A CA 1
ATOM 785 C C . GLY A 1 97 ? -8.370 -3.127 9.463 1.00 94.00 97 GLY A C 1
ATOM 786 O O . GLY A 1 97 ? -8.688 -3.053 8.279 1.00 94.00 97 GLY A O 1
ATOM 787 N N . PHE A 1 98 ? -8.011 -2.050 10.165 1.00 95.12 98 PHE A N 1
ATOM 788 C CA . PHE A 1 98 ? -7.949 -0.705 9.581 1.00 95.12 98 PHE A CA 1
ATOM 789 C C . PHE A 1 98 ? -6.773 -0.500 8.616 1.00 95.12 98 PHE A C 1
ATOM 791 O O . PHE A 1 98 ? -6.796 0.430 7.813 1.00 95.12 98 PHE A O 1
ATOM 798 N N . THR A 1 99 ? -5.774 -1.385 8.651 1.00 94.31 99 THR A N 1
ATOM 799 C CA . THR A 1 99 ? -4.703 -1.510 7.653 1.00 94.31 99 THR A CA 1
ATOM 800 C C . THR A 1 99 ? -4.615 -2.962 7.199 1.00 94.31 99 THR A C 1
ATOM 802 O O . THR A 1 99 ? -4.716 -3.883 8.012 1.00 94.31 99 THR A O 1
ATOM 805 N N . LYS A 1 100 ? -4.399 -3.194 5.901 1.00 94.56 100 LYS A N 1
ATOM 806 C CA . LYS A 1 100 ? -4.272 -4.544 5.341 1.00 94.56 100 LYS A CA 1
ATOM 807 C C . LYS A 1 100 ? -3.153 -4.620 4.319 1.00 94.56 100 LYS A C 1
ATOM 809 O O . LYS A 1 100 ? -3.010 -3.742 3.476 1.00 94.56 100 LYS A O 1
ATOM 814 N N . VAL A 1 101 ? -2.409 -5.720 4.353 1.00 94.44 101 VAL A N 1
ATOM 815 C CA . VAL A 1 101 ? -1.432 -6.075 3.322 1.00 94.44 101 VAL A CA 1
ATOM 816 C C . VAL A 1 101 ? -1.935 -7.302 2.575 1.00 94.44 101 VAL A C 1
ATOM 818 O O . VAL A 1 101 ? -2.348 -8.285 3.193 1.00 94.44 101 VAL A O 1
ATOM 821 N N . THR A 1 102 ? -1.905 -7.259 1.248 1.00 94.00 102 THR A N 1
ATOM 822 C CA . THR A 1 102 ? -2.237 -8.402 0.393 1.00 94.00 102 THR A CA 1
ATOM 823 C C . THR A 1 102 ? -1.050 -8.773 -0.473 1.00 94.00 102 THR A C 1
ATOM 825 O O . THR A 1 102 ? -0.351 -7.896 -0.972 1.00 94.00 102 THR A O 1
ATOM 828 N N . VAL A 1 103 ? -0.867 -10.072 -0.697 1.00 94.88 103 VAL A N 1
ATOM 829 C CA . VAL A 1 103 ? 0.104 -10.617 -1.648 1.00 94.88 103 VAL A CA 1
ATOM 830 C C . VAL A 1 103 ? -0.674 -11.411 -2.688 1.00 94.88 103 VAL A C 1
ATOM 832 O O . VAL A 1 103 ? -1.451 -12.290 -2.314 1.00 94.88 103 VAL A O 1
ATOM 835 N N . SER A 1 104 ? -0.498 -11.101 -3.968 1.00 94.00 104 SER A N 1
ATOM 836 C CA . SER A 1 104 ? -1.248 -11.718 -5.067 1.00 94.00 104 SER A CA 1
ATOM 837 C C . SER A 1 104 ? -0.336 -12.110 -6.229 1.00 94.00 104 SER A C 1
ATOM 839 O O . SER A 1 104 ? 0.778 -11.600 -6.347 1.00 94.00 104 SER A O 1
ATOM 841 N N . ASN A 1 105 ? -0.818 -13.011 -7.086 1.00 91.44 105 ASN A N 1
ATOM 842 C CA . ASN A 1 105 ? -0.171 -13.384 -8.355 1.00 91.44 105 ASN A CA 1
ATOM 843 C C . ASN A 1 105 ? -0.893 -12.766 -9.551 1.00 91.44 105 ASN A C 1
ATOM 845 O O . ASN A 1 105 ? -0.474 -12.928 -10.694 1.00 91.44 105 ASN A O 1
ATOM 849 N N . SER A 1 106 ? -2.032 -12.132 -9.291 1.00 80.31 106 SER A N 1
ATOM 850 C CA . SER A 1 106 ? -2.893 -11.568 -10.312 1.00 80.31 106 SER A CA 1
ATOM 851 C C . SER A 1 106 ? -2.235 -10.354 -10.951 1.00 80.31 106 SER A C 1
ATOM 853 O O . SER A 1 106 ? -1.933 -9.379 -10.273 1.00 80.31 106 SER A O 1
ATOM 855 N N . SER A 1 107 ? -2.095 -10.372 -12.273 1.00 75.12 107 SER A N 1
ATOM 856 C CA . SER A 1 107 ? -1.791 -9.177 -13.064 1.00 75.12 107 SER A CA 1
ATOM 857 C C . SER A 1 107 ? -3.041 -8.340 -13.367 1.00 75.12 107 SER A C 1
ATOM 859 O O . SER A 1 107 ? -2.949 -7.307 -14.031 1.00 75.12 107 SER A O 1
ATOM 861 N N . LYS A 1 108 ? -4.225 -8.765 -12.900 1.00 85.44 108 LYS A N 1
ATOM 862 C CA . LYS A 1 108 ? -5.470 -8.021 -13.091 1.00 85.44 108 LYS A CA 1
ATOM 863 C C . LYS A 1 108 ? -5.524 -6.853 -12.115 1.00 85.44 108 LYS A C 1
ATOM 865 O O . LYS A 1 108 ? -5.521 -7.042 -10.898 1.00 85.44 108 LYS A O 1
ATOM 870 N N . LEU A 1 109 ? -5.612 -5.654 -12.676 1.00 86.00 109 LEU A N 1
ATOM 871 C CA . LEU A 1 109 ? -5.839 -4.430 -11.929 1.00 86.00 109 LEU A CA 1
ATOM 872 C C . LEU A 1 109 ? -7.324 -4.328 -11.556 1.00 86.00 109 LEU A C 1
ATOM 874 O O . LEU A 1 109 ? -8.186 -4.417 -12.429 1.00 86.00 109 LEU A O 1
ATOM 878 N N . ASN A 1 110 ? -7.611 -4.143 -10.272 1.00 88.06 110 ASN A N 1
ATOM 879 C CA . ASN A 1 110 ? -8.938 -3.790 -9.777 1.00 88.06 110 ASN A CA 1
ATOM 880 C C . ASN A 1 110 ? -8.898 -2.376 -9.195 1.00 88.06 110 ASN A C 1
ATOM 882 O O . ASN A 1 110 ? -7.893 -1.975 -8.608 1.00 88.06 110 ASN A O 1
ATOM 886 N N . GLU A 1 111 ? -9.992 -1.639 -9.329 1.00 85.06 111 GLU A N 1
ATOM 887 C CA . GLU A 1 111 ? -10.137 -0.269 -8.834 1.00 85.06 111 GLU A CA 1
ATOM 888 C C . GLU A 1 111 ? -11.332 -0.193 -7.878 1.00 85.06 111 GLU A C 1
ATOM 890 O O . GLU A 1 111 ? -12.268 -0.988 -7.984 1.00 85.06 111 GLU A O 1
ATOM 895 N N . SER A 1 112 ? -11.290 0.750 -6.939 1.00 82.56 112 SER A N 1
ATOM 896 C CA . SER A 1 112 ? -12.415 1.101 -6.069 1.00 82.56 112 SER A CA 1
ATOM 897 C C . SER A 1 112 ? -12.750 2.582 -6.234 1.00 82.56 112 SER A C 1
ATOM 899 O O . SER A 1 112 ? -11.991 3.333 -6.841 1.00 82.56 112 SER A O 1
ATOM 901 N N . GLY A 1 113 ? -13.891 3.019 -5.700 1.00 72.94 113 GLY A N 1
ATOM 902 C CA . GLY A 1 113 ? -14.320 4.416 -5.826 1.00 72.94 113 GLY A CA 1
ATOM 903 C C . GLY A 1 113 ? -13.446 5.423 -5.065 1.00 72.94 113 GLY A C 1
ATOM 904 O O . GLY A 1 113 ? -13.498 6.608 -5.372 1.00 72.94 113 GLY A O 1
ATOM 905 N N . ASN A 1 114 ? -12.642 4.968 -4.096 1.00 69.56 114 ASN A N 1
ATOM 906 C CA . ASN A 1 114 ? -11.814 5.818 -3.238 1.00 69.56 114 ASN A CA 1
ATOM 907 C C . ASN A 1 114 ? -10.322 5.536 -3.481 1.00 69.56 114 ASN A C 1
ATOM 909 O O . ASN A 1 114 ? -9.639 4.902 -2.673 1.00 69.56 114 ASN A O 1
ATOM 913 N N . THR A 1 115 ? -9.829 5.940 -4.653 1.00 76.81 115 THR A N 1
ATOM 914 C CA . THR A 1 115 ? -8.433 5.734 -5.064 1.00 76.81 115 THR A CA 1
ATOM 915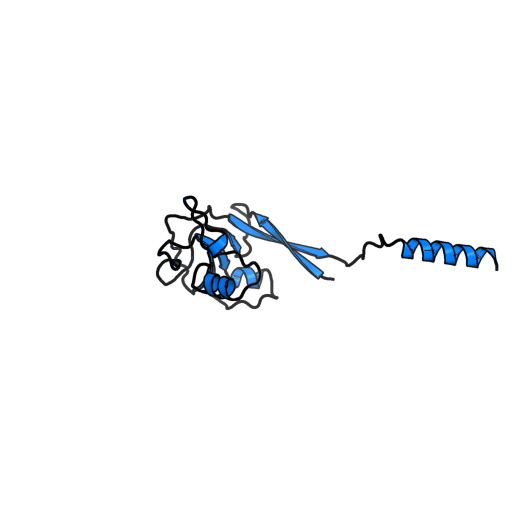 C C . THR A 1 115 ? -7.712 7.056 -5.266 1.00 76.81 115 THR A C 1
ATOM 917 O O . THR A 1 115 ? -8.128 7.885 -6.075 1.00 76.81 115 THR A O 1
ATOM 920 N N . PHE A 1 116 ? -6.567 7.217 -4.601 1.00 87.25 116 PHE A N 1
ATOM 921 C CA . PHE A 1 116 ? -5.612 8.270 -4.935 1.00 87.25 116 PHE A CA 1
ATOM 922 C C . PHE A 1 116 ? -5.080 8.100 -6.365 1.00 87.25 116 PHE A C 1
ATOM 924 O O . PHE A 1 116 ? -5.019 6.969 -6.860 1.00 87.25 116 PHE A O 1
ATOM 931 N N . PRO A 1 117 ? -4.656 9.184 -7.040 1.00 90.12 117 PRO A N 1
ATOM 932 C CA . PRO A 1 117 ? -4.053 9.079 -8.362 1.00 90.12 117 PRO A CA 1
ATOM 933 C C . PRO A 1 117 ? -2.817 8.174 -8.334 1.00 90.12 117 PRO A C 1
ATOM 935 O O . PRO A 1 117 ? -2.028 8.194 -7.390 1.00 90.12 117 PRO A O 1
ATOM 938 N N . CYS A 1 118 ? -2.649 7.379 -9.392 1.00 91.19 118 CYS A N 1
ATOM 939 C CA . CYS A 1 118 ? -1.500 6.492 -9.526 1.00 91.19 118 CYS A CA 1
ATOM 940 C C . CYS A 1 118 ? -0.218 7.308 -9.736 1.00 91.19 118 CYS A C 1
ATOM 942 O O . CYS A 1 118 ? -0.086 8.020 -10.733 1.00 91.19 118 CYS A O 1
ATOM 944 N N . GLN A 1 119 ? 0.747 7.152 -8.834 1.00 92.56 119 GLN A N 1
ATOM 945 C CA . GLN A 1 119 ? 2.074 7.743 -8.945 1.00 92.56 119 GLN A CA 1
ATOM 946 C C . GLN A 1 119 ? 3.130 6.642 -8.953 1.00 92.56 119 GLN A C 1
ATOM 948 O O . GLN A 1 119 ? 3.407 6.010 -7.933 1.00 92.56 119 GLN A O 1
ATOM 953 N N . ARG A 1 120 ? 3.729 6.411 -10.123 1.00 94.12 120 ARG A N 1
ATOM 954 C CA . ARG A 1 120 ? 4.862 5.493 -10.272 1.00 94.12 120 ARG A CA 1
ATOM 955 C C . ARG A 1 120 ? 6.121 6.110 -9.685 1.00 94.12 120 ARG A C 1
ATOM 957 O O . ARG A 1 120 ? 6.333 7.320 -9.776 1.00 94.12 120 ARG A O 1
ATOM 964 N N . ILE A 1 121 ? 6.959 5.265 -9.104 1.00 94.50 121 ILE A N 1
ATOM 965 C CA . ILE A 1 121 ? 8.186 5.678 -8.440 1.00 94.50 121 ILE A CA 1
ATOM 966 C C . ILE A 1 121 ? 9.388 5.114 -9.179 1.00 94.50 121 ILE A C 1
ATOM 968 O O . ILE A 1 121 ? 9.373 3.977 -9.637 1.00 94.50 121 ILE A O 1
ATOM 972 N N . LYS A 1 122 ? 10.443 5.916 -9.267 1.00 93.69 122 LYS A N 1
ATOM 973 C CA . LYS A 1 122 ? 11.793 5.486 -9.618 1.00 93.69 122 LYS A CA 1
ATOM 974 C C . LYS A 1 122 ? 12.704 5.620 -8.407 1.00 93.69 122 LYS A C 1
ATOM 976 O O . LYS A 1 122 ? 12.467 6.439 -7.513 1.00 93.69 122 LYS A O 1
ATOM 981 N N . LEU A 1 123 ? 13.748 4.806 -8.382 1.00 91.00 123 LEU A N 1
ATOM 982 C CA . LEU A 1 123 ? 14.734 4.796 -7.313 1.00 91.00 123 LEU A CA 1
ATOM 983 C C . LEU A 1 123 ? 16.031 5.405 -7.825 1.00 91.00 123 LEU A C 1
ATOM 985 O O . LEU A 1 123 ? 16.527 5.023 -8.877 1.00 91.00 123 LEU A O 1
ATOM 989 N N . ASN A 1 124 ? 16.586 6.340 -7.063 1.00 89.38 124 ASN A N 1
ATOM 990 C CA . ASN A 1 124 ? 17.924 6.863 -7.306 1.00 89.38 124 ASN A CA 1
ATOM 991 C C . ASN A 1 124 ? 18.860 6.391 -6.186 1.00 89.38 124 ASN A C 1
ATOM 993 O O . ASN A 1 124 ? 18.644 6.729 -5.017 1.00 89.38 124 ASN A O 1
ATOM 997 N N . GLU A 1 125 ? 19.865 5.579 -6.523 1.00 87.44 125 GLU A N 1
ATOM 998 C CA . GLU A 1 125 ? 20.836 5.057 -5.557 1.00 87.44 125 GLU A CA 1
ATOM 999 C C . GLU A 1 125 ? 21.888 6.121 -5.220 1.00 87.44 125 GLU A C 1
ATOM 1001 O O . GLU A 1 125 ? 22.649 6.572 -6.071 1.00 87.44 125 GLU A O 1
ATOM 1006 N N . ASN A 1 126 ? 21.994 6.454 -3.936 1.00 83.81 126 ASN A N 1
ATOM 1007 C CA . ASN A 1 126 ? 23.034 7.313 -3.393 1.00 83.81 126 ASN A CA 1
ATOM 1008 C C . ASN A 1 126 ? 23.928 6.523 -2.429 1.00 83.81 126 ASN A C 1
ATOM 1010 O O . ASN A 1 126 ? 23.463 5.851 -1.501 1.00 83.81 126 ASN A O 1
ATOM 1014 N N . LYS A 1 127 ? 25.247 6.648 -2.601 1.00 79.88 127 LYS A N 1
ATOM 1015 C CA . LYS A 1 127 ? 26.234 6.088 -1.670 1.00 79.88 127 LYS A CA 1
ATOM 1016 C C . LYS A 1 127 ? 26.652 7.158 -0.676 1.00 79.88 127 LYS A C 1
ATOM 1018 O O . LYS A 1 127 ? 27.486 8.008 -0.977 1.00 79.88 127 LYS A O 1
ATOM 1023 N N . LEU A 1 128 ? 26.112 7.087 0.538 1.00 73.12 128 LEU A N 1
ATOM 1024 C CA . LEU A 1 128 ? 26.606 7.918 1.628 1.00 73.12 128 LEU A CA 1
ATOM 1025 C C . LEU A 1 128 ? 27.890 7.291 2.185 1.00 73.12 128 LEU A C 1
ATOM 1027 O O . LEU A 1 128 ? 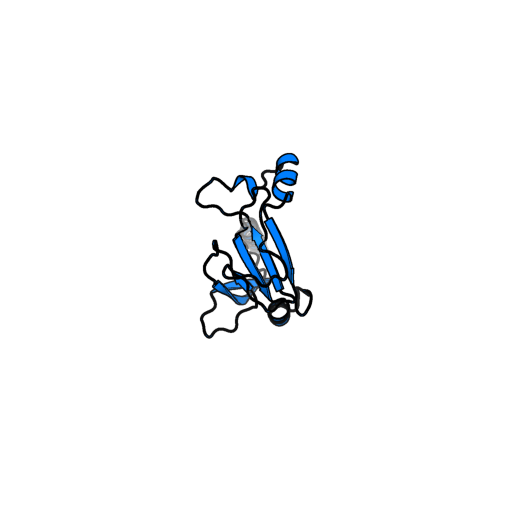27.890 6.217 2.809 1.00 73.12 128 LEU A O 1
ATOM 1031 N N . MET A 1 129 ? 29.012 7.976 1.961 1.00 49.88 129 MET A N 1
ATOM 1032 C CA . MET A 1 129 ? 30.186 7.815 2.810 1.00 49.88 129 MET A CA 1
ATOM 1033 C C . MET A 1 129 ? 29.825 8.365 4.189 1.00 49.88 129 MET A C 1
ATOM 1035 O O . MET A 1 129 ? 29.360 9.497 4.295 1.00 49.88 129 MET A O 1
ATOM 1039 N N . MET A 1 130 ? 30.061 7.595 5.255 1.00 47.69 130 MET A N 1
ATOM 1040 C CA . MET A 1 130 ? 30.085 8.170 6.599 1.00 47.69 130 MET A CA 1
ATOM 1041 C C . MET A 1 130 ? 31.309 9.081 6.709 1.00 47.69 130 MET A C 1
ATOM 1043 O O . MET A 1 130 ? 32.321 8.709 7.294 1.00 47.69 130 MET A O 1
ATOM 1047 N N . LYS A 1 131 ? 31.234 10.289 6.154 1.00 45.06 131 LYS A N 1
ATOM 1048 C CA . LYS A 1 131 ? 31.942 11.403 6.760 1.00 45.06 131 LYS A CA 1
ATOM 1049 C C . LYS A 1 131 ? 31.062 11.783 7.937 1.00 45.06 131 LYS A C 1
ATOM 1051 O O . LYS A 1 131 ? 30.058 12.465 7.766 1.00 45.06 131 LYS A O 1
ATOM 1056 N N . ILE A 1 132 ? 31.381 11.248 9.116 1.00 47.06 132 ILE A N 1
ATOM 1057 C CA . ILE A 1 132 ? 30.915 11.859 10.358 1.00 47.06 132 ILE A CA 1
ATOM 1058 C C . ILE A 1 132 ? 31.327 13.319 10.229 1.00 47.06 132 ILE A C 1
ATOM 1060 O O . ILE A 1 132 ? 32.515 13.640 10.187 1.00 47.06 132 ILE A O 1
ATOM 1064 N N . ILE A 1 133 ? 30.330 14.174 10.049 1.00 47.00 133 ILE A N 1
ATOM 1065 C CA . ILE A 1 133 ? 30.465 15.611 10.135 1.00 47.00 133 ILE A CA 1
ATOM 1066 C C . ILE A 1 133 ? 30.950 15.847 11.567 1.00 47.00 133 ILE A C 1
ATOM 1068 O O . ILE A 1 133 ? 30.180 15.782 12.521 1.00 47.00 133 ILE A O 1
ATOM 1072 N N . GLN A 1 134 ? 32.265 16.012 11.727 1.00 42.62 134 GLN A N 1
ATOM 1073 C CA . GLN A 1 134 ? 32.911 16.493 12.943 1.00 42.62 134 GLN A CA 1
ATOM 1074 C C . GLN A 1 134 ? 32.493 17.949 13.146 1.00 42.62 134 GLN A C 1
ATOM 1076 O O . GLN A 1 134 ? 33.268 18.875 12.951 1.00 42.62 134 GLN A O 1
ATOM 1081 N N . HIS A 1 135 ? 31.236 18.174 13.500 1.00 52.47 135 HIS A N 1
ATOM 1082 C CA . HIS A 1 135 ? 30.816 19.403 14.165 1.00 52.47 135 HIS A CA 1
ATOM 1083 C C . HIS A 1 135 ? 30.756 19.140 15.673 1.00 52.47 135 HIS A C 1
ATOM 1085 O O . HIS A 1 135 ? 29.826 19.547 16.357 1.00 52.47 135 HIS A O 1
ATOM 1091 N N . SER A 1 136 ? 31.749 18.406 16.192 1.00 47.41 136 SER A N 1
ATOM 1092 C CA . SER A 1 136 ? 31.937 18.236 17.628 1.00 47.41 136 SER A CA 1
ATOM 1093 C C . SER A 1 136 ? 33.038 19.192 18.100 1.00 47.41 136 SER A C 1
ATOM 1095 O O . SER A 1 136 ? 34.164 19.092 17.600 1.00 47.41 136 SER A O 1
ATOM 1097 N N . PRO A 1 137 ? 32.763 20.073 19.080 1.00 56.44 137 PRO A N 1
ATOM 1098 C CA . PRO A 1 137 ? 33.753 20.948 19.718 1.00 56.44 137 PRO A CA 1
ATOM 1099 C C . PRO A 1 137 ? 34.996 20.208 20.248 1.00 56.44 137 PRO A C 1
ATOM 1101 O O . PRO A 1 137 ? 36.070 20.793 20.363 1.00 56.44 137 PRO A O 1
ATOM 1104 N N . PHE A 1 138 ? 34.894 18.898 20.501 1.00 54.22 138 PHE A N 1
ATOM 1105 C CA . PHE A 1 138 ? 36.019 18.059 20.923 1.00 54.22 138 PHE A CA 1
ATOM 1106 C C . PHE A 1 138 ? 37.126 17.928 19.867 1.00 54.22 138 PHE A C 1
ATOM 1108 O O . PHE A 1 138 ? 38.289 17.747 20.225 1.00 54.22 138 PHE A O 1
ATOM 1115 N N . TYR A 1 139 ? 36.800 18.048 18.575 1.00 55.22 139 TYR A N 1
ATOM 1116 C CA . TYR A 1 139 ? 37.803 17.990 17.505 1.00 55.22 139 TYR A CA 1
ATOM 1117 C C . TYR A 1 139 ? 38.650 19.270 17.435 1.00 55.22 139 TYR A C 1
ATOM 1119 O O . TYR A 1 139 ? 39.857 19.199 17.212 1.00 55.22 139 TYR A O 1
ATOM 1127 N N . LEU A 1 140 ? 38.039 20.426 17.718 1.00 52.88 140 LEU A N 1
ATOM 1128 C CA . LEU A 1 140 ? 38.735 21.707 17.889 1.00 52.88 140 LEU A CA 1
ATOM 1129 C C . LEU A 1 140 ? 39.633 21.699 19.134 1.00 52.88 140 LEU A C 1
ATOM 1131 O O . LEU A 1 140 ? 40.770 22.164 19.079 1.00 52.88 140 LEU A O 1
ATOM 1135 N N . MET A 1 141 ? 39.162 21.094 20.229 1.00 55.56 141 MET A N 1
ATOM 1136 C CA . MET A 1 141 ? 39.928 20.989 21.474 1.00 55.56 141 MET A CA 1
ATOM 1137 C C . MET A 1 141 ? 41.164 20.086 21.327 1.00 55.56 141 MET A C 1
ATOM 1139 O O . MET A 1 141 ? 42.223 20.394 21.869 1.00 55.56 141 MET A O 1
ATOM 1143 N N . LYS A 1 142 ? 41.073 19.010 20.531 1.00 60.19 142 LYS A N 1
ATOM 1144 C CA . LYS A 1 142 ? 42.221 18.149 20.205 1.00 60.19 142 LYS A CA 1
ATOM 1145 C C . LYS A 1 142 ? 43.290 18.892 19.390 1.00 60.19 142 LYS A C 1
ATOM 1147 O O . LYS A 1 142 ? 44.467 18.811 19.728 1.00 60.19 142 LYS A O 1
ATOM 1152 N N . TYR A 1 143 ? 42.881 19.674 18.390 1.00 59.16 143 TYR A N 1
ATOM 1153 C CA . TYR A 1 143 ? 43.803 20.476 17.576 1.00 59.16 143 TYR A CA 1
ATOM 1154 C C . TYR A 1 143 ? 44.506 21.585 18.377 1.00 59.16 143 TYR A C 1
ATOM 1156 O O . TYR A 1 143 ? 45.694 21.828 18.173 1.00 59.16 143 TYR A O 1
ATOM 1164 N N . GLN A 1 144 ? 43.815 22.230 19.325 1.00 56.41 144 GLN A N 1
ATOM 1165 C CA . GLN A 1 144 ? 44.443 23.212 20.221 1.00 56.41 144 GLN A CA 1
ATOM 1166 C C . GLN A 1 144 ? 45.486 22.578 21.154 1.00 56.41 144 GLN A C 1
ATOM 1168 O O . GLN A 1 144 ? 46.534 23.177 21.393 1.00 56.41 144 GLN A O 1
ATOM 1173 N N . MET A 1 145 ? 45.234 21.366 21.655 1.00 64.12 145 MET A N 1
ATOM 1174 C CA . MET A 1 145 ? 46.173 20.656 22.534 1.00 64.12 145 MET A CA 1
ATOM 1175 C C . MET A 1 145 ? 47.411 20.148 21.780 1.00 64.12 145 MET A C 1
ATOM 1177 O O . MET A 1 145 ? 48.518 20.228 22.308 1.00 64.12 145 MET A O 1
ATOM 1181 N N . GLU A 1 146 ? 47.251 19.687 20.536 1.00 64.75 146 GLU A N 1
ATOM 1182 C CA . GLU A 1 146 ? 48.372 19.269 19.680 1.00 64.75 146 GLU A CA 1
ATOM 1183 C C . GLU A 1 146 ? 49.266 20.459 19.282 1.00 64.75 146 GLU A C 1
ATOM 1185 O O . GLU A 1 146 ? 50.489 20.343 19.335 1.00 64.75 146 GLU A O 1
ATOM 1190 N N . TRP A 1 147 ? 48.686 21.634 19.001 1.00 60.94 147 TRP A N 1
ATOM 1191 C CA . TRP A 1 147 ? 49.447 22.856 18.698 1.00 60.94 147 TRP A CA 1
ATOM 1192 C C . TRP A 1 147 ? 50.262 23.365 19.902 1.00 60.94 147 TRP A C 1
ATOM 1194 O O . TRP A 1 147 ? 51.415 23.767 19.756 1.00 60.94 147 TRP A O 1
ATOM 1204 N N . LEU A 1 148 ? 49.706 23.286 21.117 1.00 52.38 148 LEU A N 1
ATOM 1205 C CA . LEU A 1 148 ? 50.405 23.662 22.355 1.00 52.38 148 LEU A CA 1
ATOM 1206 C C . LEU A 1 148 ? 51.574 22.727 22.707 1.00 52.38 148 LEU A C 1
ATOM 1208 O O . LEU A 1 148 ? 52.522 23.163 23.362 1.00 52.38 148 LEU A O 1
ATOM 1212 N N . ALA A 1 149 ? 51.526 21.465 22.275 1.00 63.47 149 ALA A N 1
ATOM 1213 C CA . ALA A 1 149 ? 52.609 20.507 22.481 1.00 63.47 149 ALA A CA 1
ATOM 1214 C C . ALA A 1 149 ? 53.811 20.767 21.555 1.00 63.47 149 ALA A C 1
ATOM 1216 O O . ALA A 1 149 ? 54.943 20.530 21.959 1.00 63.47 149 ALA A O 1
ATOM 1217 N N . THR A 1 150 ? 53.586 21.304 20.351 1.00 60.56 150 THR A N 1
ATOM 1218 C CA . THR A 1 150 ? 54.655 21.583 19.370 1.00 60.56 150 THR A CA 1
ATOM 1219 C C . THR A 1 150 ? 55.458 22.851 19.687 1.0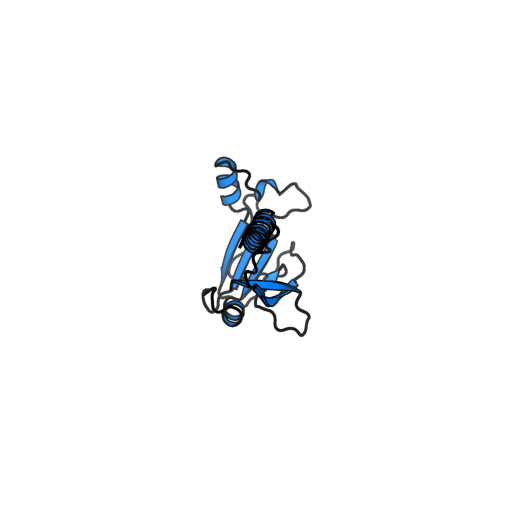0 60.56 150 THR A C 1
ATOM 1221 O O . THR A 1 150 ? 56.576 23.003 19.218 1.00 60.56 150 THR A O 1
ATOM 1224 N N . ILE A 1 151 ? 54.911 23.772 20.485 1.00 57.59 151 ILE A N 1
ATOM 1225 C CA . ILE A 1 151 ? 55.570 25.049 20.832 1.00 57.59 151 ILE A CA 1
ATOM 1226 C C . ILE A 1 151 ? 56.448 24.916 22.092 1.00 57.59 151 ILE A C 1
ATOM 1228 O O . ILE A 1 151 ? 57.236 25.805 22.406 1.00 57.59 151 ILE A O 1
ATOM 1232 N N . LYS A 1 152 ? 56.325 23.805 22.830 1.00 51.78 152 LYS A N 1
ATOM 1233 C CA . LYS A 1 152 ? 57.091 23.530 24.058 1.00 51.78 152 LYS A CA 1
ATOM 1234 C C . LYS A 1 152 ? 58.194 22.472 23.893 1.00 51.78 152 LYS A C 1
ATOM 1236 O O . LYS A 1 152 ? 58.799 22.099 24.897 1.00 51.78 152 LYS A O 1
ATOM 1241 N N . SER A 1 153 ? 58.452 22.008 22.670 1.00 49.38 153 SER A N 1
ATOM 1242 C CA . SER A 1 153 ? 59.578 21.137 22.289 1.00 49.38 153 SER A CA 1
ATOM 1243 C C . SER A 1 153 ? 60.549 21.891 21.396 1.00 49.38 153 SER A C 1
ATOM 1245 O O . SER A 1 153 ? 61.768 21.776 21.627 1.00 49.38 153 SER A O 1
#